Protein AF-A0A1C3WMS7-F1 (afdb_monomer_lite)

Sequence (139 aa):
AAEISSISKSHIGRMNNATDPEMMPLHAVYALESECGVQVVTSAMAELHGKRLVEPESERGADHCLIAAYSDMVRKAGDLISGGAVAIADLMVTPAEATKMDRDAAELEIGIAALRKALANVKARGGQRVGLHAVGGGR

pLDDT: mean 84.44, std 15.21, range [35.66, 97.81]

Foldseek 3Di:
DCVQQVHDPVLVVLCPDPVHPDHDDPSSLVSVCVVVVHNPVVQVVCVVVVHHDDDPVVVVVLLVQQVVLVVQLVVLVVVLVVLVCVCCVVPDRDPVSVVVSVVSVVSSVVSVVSNVVSVVVQVVVVHDDRDDDPPPDDD

Structure (mmCIF, N/CA/C/O backbone):
data_AF-A0A1C3WMS7-F1
#
_entry.id   AF-A0A1C3WMS7-F1
#
loop_
_atom_site.group_PDB
_atom_site.id
_atom_site.type_symbol
_atom_site.label_atom_id
_atom_site.label_alt_id
_atom_site.label_comp_id
_atom_site.label_asym_id
_atom_site.label_entity_id
_atom_site.label_seq_id
_atom_site.pdbx_PDB_ins_code
_atom_site.Cartn_x
_atom_site.Cartn_y
_atom_site.Cartn_z
_atom_site.occupancy
_atom_site.B_iso_or_equiv
_atom_site.auth_seq_id
_atom_site.auth_comp_id
_atom_site.auth_asym_id
_atom_site.auth_atom_id
_atom_site.pdbx_PDB_model_num
ATOM 1 N N . ALA A 1 1 ? -13.676 18.066 32.167 1.00 74.75 1 ALA A N 1
ATOM 2 C CA . ALA A 1 1 ? -14.032 16.729 32.690 1.00 74.75 1 ALA A CA 1
ATOM 3 C C . ALA A 1 1 ? -15.394 16.735 33.381 1.00 74.75 1 ALA A C 1
ATOM 5 O O . ALA A 1 1 ? -16.329 16.229 32.790 1.00 74.75 1 ALA A O 1
ATOM 6 N N . ALA A 1 2 ? -15.535 17.369 34.552 1.00 83.25 2 ALA A N 1
ATOM 7 C CA . ALA A 1 2 ? -16.796 17.423 35.309 1.00 83.25 2 ALA A CA 1
ATOM 8 C C . ALA A 1 2 ? -18.013 17.939 34.510 1.00 83.25 2 ALA A C 1
ATOM 10 O O . ALA A 1 2 ? -19.076 17.332 34.538 1.00 83.25 2 ALA A O 1
ATOM 11 N N . GLU A 1 3 ? -17.843 19.036 33.767 1.00 84.56 3 GLU A N 1
ATOM 12 C CA . GLU A 1 3 ? -18.912 19.629 32.945 1.00 84.56 3 GLU A CA 1
ATOM 13 C C . GLU A 1 3 ? -19.295 18.741 31.751 1.00 84.56 3 GLU A C 1
ATOM 15 O O . GLU A 1 3 ? -20.474 18.591 31.458 1.00 84.56 3 GLU A O 1
ATOM 20 N N . ILE A 1 4 ? -18.314 18.087 31.121 1.00 88.81 4 ILE A N 1
ATOM 21 C CA . ILE A 1 4 ? -18.513 17.207 29.956 1.00 88.81 4 ILE A CA 1
ATOM 22 C C . ILE A 1 4 ? -19.237 15.916 30.360 1.00 88.81 4 ILE A C 1
ATOM 24 O O . ILE A 1 4 ? -20.138 15.457 29.668 1.00 88.81 4 ILE A O 1
ATOM 28 N N . SER A 1 5 ? -18.861 15.326 31.497 1.00 86.62 5 SER A N 1
ATOM 29 C CA . SER A 1 5 ? -19.432 14.060 31.965 1.00 86.62 5 SER A CA 1
ATOM 30 C C . SER A 1 5 ? -20.661 14.222 32.859 1.00 86.62 5 SER A C 1
ATOM 32 O O . SER A 1 5 ? -21.232 13.217 33.272 1.00 86.62 5 SER A O 1
ATOM 34 N N . SER A 1 6 ? -21.073 15.456 33.177 1.00 87.19 6 SER A N 1
ATOM 35 C CA . SER A 1 6 ? -22.139 15.749 34.151 1.00 87.19 6 SER A CA 1
ATOM 36 C C . SER A 1 6 ? -21.891 15.150 35.550 1.00 87.19 6 SER A C 1
ATOM 38 O O . SER A 1 6 ? -22.831 14.850 36.285 1.00 87.19 6 SER A O 1
ATOM 40 N N . ILE A 1 7 ? -20.621 14.990 35.944 1.00 90.25 7 ILE A N 1
ATOM 41 C CA . ILE A 1 7 ? -20.199 14.453 37.250 1.00 90.25 7 ILE A CA 1
ATOM 42 C C . ILE A 1 7 ? -19.512 15.557 38.062 1.00 90.25 7 ILE A C 1
ATOM 44 O O . ILE A 1 7 ? -18.746 16.356 37.530 1.00 90.25 7 ILE A O 1
ATOM 48 N N . SER A 1 8 ? -19.744 15.601 39.378 1.00 91.94 8 SER A N 1
ATOM 49 C CA . SER A 1 8 ? -19.137 16.621 40.247 1.00 91.94 8 SER A CA 1
ATOM 50 C C . SER A 1 8 ? -17.597 16.589 40.232 1.00 91.94 8 SER A C 1
ATOM 52 O O . SER A 1 8 ? -16.974 15.533 40.112 1.00 91.94 8 SER A O 1
ATOM 54 N N . LYS A 1 9 ? -16.958 17.753 40.425 1.00 90.62 9 LYS A N 1
ATOM 55 C CA . LYS A 1 9 ? -15.485 17.879 40.446 1.00 90.62 9 LYS A CA 1
ATOM 56 C C . LYS A 1 9 ? -14.828 16.980 41.500 1.00 90.62 9 LYS A C 1
ATOM 58 O O . LYS A 1 9 ? -13.807 16.365 41.213 1.00 90.62 9 LYS A O 1
ATOM 63 N N . SER A 1 10 ? -15.427 16.866 42.686 1.00 90.62 10 SER A N 1
ATOM 64 C CA . SER A 1 10 ? -14.926 15.998 43.761 1.00 90.62 10 SER A CA 1
ATOM 65 C C . SER A 1 10 ? -14.961 14.521 43.376 1.00 90.62 10 SER A C 1
ATOM 67 O O . SER A 1 10 ? -14.038 13.780 43.691 1.00 90.62 10 SER A O 1
ATOM 69 N N . HIS A 1 11 ? -16.006 14.099 42.667 1.00 90.06 11 HIS A N 1
ATOM 70 C CA . HIS A 1 11 ? -16.168 12.719 42.220 1.00 90.06 11 HIS A CA 1
ATOM 71 C C . HIS A 1 11 ? -15.209 12.384 41.071 1.00 90.06 11 HIS A C 1
ATOM 73 O O . HIS A 1 11 ? -14.569 11.340 41.101 1.00 90.06 11 HIS A O 1
ATOM 79 N N . ILE A 1 12 ? -14.991 13.314 40.133 1.00 90.69 12 ILE A N 1
ATOM 80 C CA . ILE A 1 12 ? -13.917 13.203 39.128 1.00 90.69 12 ILE A CA 1
ATOM 81 C C . ILE A 1 12 ? -12.538 13.094 39.790 1.00 90.69 12 ILE A C 1
ATOM 83 O O . ILE A 1 12 ? -11.713 12.297 39.354 1.00 90.69 12 ILE A O 1
ATOM 87 N N . GLY A 1 13 ? -12.299 13.865 40.854 1.00 89.62 13 GLY A N 1
ATOM 88 C CA . GLY A 1 13 ? -11.055 13.805 41.619 1.00 89.62 13 GLY A CA 1
ATOM 89 C C . GLY A 1 13 ? -10.793 12.432 42.240 1.00 89.62 13 GLY A C 1
ATOM 90 O O . GLY A 1 13 ? -9.661 11.963 42.178 1.00 89.62 13 GLY A O 1
ATOM 91 N N . ARG A 1 14 ? -11.828 11.769 42.775 1.00 88.56 14 ARG A N 1
ATOM 92 C CA . ARG A 1 14 ? -11.710 10.398 43.304 1.00 88.56 14 ARG A CA 1
ATOM 93 C C . ARG A 1 14 ? -11.370 9.390 42.213 1.00 88.56 14 ARG A C 1
ATOM 95 O O . ARG A 1 14 ? -10.405 8.660 42.360 1.00 88.56 14 ARG A O 1
ATOM 102 N N . MET A 1 15 ? -12.061 9.444 41.076 1.00 91.50 15 MET A N 1
ATOM 103 C CA . MET A 1 15 ? -11.805 8.535 39.946 1.00 91.50 15 MET A CA 1
ATOM 104 C C . MET A 1 15 ? -10.429 8.735 39.284 1.00 91.50 15 MET A C 1
ATOM 106 O O . MET A 1 15 ? -9.956 7.863 38.564 1.00 91.50 15 MET A O 1
ATOM 110 N N . ASN A 1 16 ? -9.785 9.887 39.493 1.00 88.12 16 ASN A N 1
ATOM 111 C CA . ASN A 1 16 ? -8.419 10.151 39.030 1.00 88.12 16 ASN A CA 1
ATOM 112 C C . ASN A 1 16 ? -7.346 9.736 40.055 1.00 88.12 16 ASN A C 1
ATOM 114 O O . ASN A 1 16 ? -6.149 9.851 39.790 1.00 88.12 16 ASN A O 1
ATOM 118 N N . ASN A 1 17 ? -7.745 9.304 41.251 1.00 88.94 17 ASN A N 1
ATOM 119 C CA . ASN A 1 17 ? -6.814 8.879 42.279 1.00 88.94 17 ASN A CA 1
ATOM 120 C C . ASN A 1 17 ? -6.478 7.392 42.107 1.00 88.94 17 ASN A C 1
ATOM 122 O O . ASN A 1 17 ? -7.329 6.535 42.296 1.00 88.94 17 ASN A O 1
ATOM 126 N N . ALA A 1 18 ? -5.209 7.082 41.837 1.00 82.44 18 ALA A N 1
ATOM 127 C CA . ALA A 1 18 ? -4.740 5.708 41.649 1.00 82.44 18 ALA A CA 1
ATOM 128 C C . ALA A 1 18 ? -4.888 4.806 42.893 1.00 82.44 18 ALA A C 1
ATOM 130 O O . ALA A 1 18 ? -4.756 3.589 42.777 1.00 82.44 18 ALA A O 1
ATOM 131 N N . THR A 1 19 ? -5.120 5.378 44.081 1.00 89.06 19 THR A N 1
ATOM 132 C CA . THR A 1 19 ? -5.362 4.613 45.316 1.00 89.06 19 THR A CA 1
ATOM 133 C C . THR A 1 19 ? -6.843 4.403 45.629 1.00 89.06 19 THR A C 1
ATOM 135 O O . THR A 1 19 ? -7.158 3.643 46.545 1.00 89.06 19 THR A O 1
ATOM 138 N N . ASP A 1 20 ? -7.746 5.055 44.893 1.00 87.25 20 ASP A N 1
ATOM 139 C CA . ASP A 1 20 ? -9.192 4.916 45.054 1.00 87.25 20 ASP A CA 1
ATOM 140 C C . ASP A 1 20 ? -9.721 3.881 44.039 1.00 87.25 20 ASP A C 1
ATOM 142 O O . ASP A 1 20 ? -9.407 3.981 42.852 1.00 87.25 20 ASP A O 1
ATOM 146 N N . PRO A 1 21 ? -10.488 2.856 44.461 1.00 87.12 21 PRO A N 1
ATOM 147 C CA . PRO A 1 21 ? -11.015 1.839 43.549 1.00 87.12 21 PRO A CA 1
ATOM 148 C C . PRO A 1 21 ? -12.194 2.330 42.693 1.00 87.12 21 PRO A C 1
ATOM 150 O O . PRO A 1 21 ? -12.721 1.563 41.884 1.00 87.12 21 PRO A O 1
ATOM 153 N N . GLU A 1 22 ? -12.668 3.562 42.893 1.00 90.69 22 GLU A N 1
ATOM 154 C CA . GLU A 1 22 ? -13.796 4.109 42.149 1.00 90.69 22 GLU A CA 1
ATOM 155 C C . GLU A 1 22 ? -13.458 4.312 40.660 1.00 90.69 22 GLU A C 1
ATOM 157 O O . GLU A 1 22 ? -12.712 5.210 40.276 1.00 90.69 22 GLU A O 1
ATOM 162 N N . MET A 1 23 ? -14.053 3.482 39.800 1.00 89.25 23 MET A N 1
ATOM 163 C CA . MET A 1 23 ? -13.854 3.540 38.350 1.00 89.25 23 MET A CA 1
ATOM 164 C C . MET A 1 23 ? -14.822 4.510 37.672 1.00 89.25 23 MET A C 1
ATOM 166 O O . MET A 1 23 ? -15.985 4.643 38.060 1.00 89.25 23 MET A O 1
ATOM 170 N N . MET A 1 24 ? -14.360 5.130 36.585 1.00 91.94 24 MET A N 1
ATOM 171 C CA . MET A 1 24 ? -15.200 6.006 35.776 1.00 91.94 24 MET A CA 1
ATOM 172 C C . MET A 1 24 ? -16.296 5.219 35.038 1.00 91.94 24 MET A C 1
ATOM 174 O O . MET A 1 24 ? -15.990 4.226 34.372 1.00 91.94 24 MET A O 1
ATOM 178 N N . PRO A 1 25 ? -17.572 5.647 35.103 1.00 91.88 25 PRO A N 1
ATOM 179 C CA . PRO A 1 25 ? -18.647 4.971 34.391 1.00 91.88 25 PRO A CA 1
ATOM 180 C C . PRO A 1 25 ? -18.528 5.180 32.876 1.00 91.88 25 PRO A C 1
ATOM 182 O O . PRO A 1 25 ? -18.089 6.230 32.405 1.00 91.88 25 PRO A O 1
ATOM 185 N N . LEU A 1 26 ? -18.997 4.200 32.099 1.00 90.88 26 LEU A N 1
ATOM 186 C CA . LEU A 1 26 ? -18.806 4.169 30.644 1.00 90.88 26 LEU A CA 1
ATOM 187 C C . LEU A 1 26 ? -19.371 5.403 29.915 1.00 90.88 26 LEU A C 1
ATOM 189 O O . LEU A 1 26 ? -18.767 5.872 28.956 1.00 90.88 26 LEU A O 1
ATOM 193 N N . HIS A 1 27 ? -20.489 5.968 30.381 1.00 92.00 27 HIS A N 1
ATOM 194 C CA . HIS A 1 27 ? -21.066 7.179 29.781 1.00 92.00 27 HIS A CA 1
ATOM 195 C C . HIS A 1 27 ? -20.139 8.400 29.911 1.00 92.00 27 HIS A C 1
ATOM 197 O O . HIS A 1 27 ? -20.063 9.216 28.997 1.00 92.00 27 HIS A O 1
ATOM 203 N N . ALA A 1 28 ? -19.417 8.514 31.030 1.00 93.25 28 ALA A N 1
ATOM 204 C CA . ALA A 1 28 ? -18.477 9.601 31.266 1.00 93.25 28 ALA A CA 1
ATOM 205 C C . ALA A 1 28 ? -17.218 9.425 30.416 1.00 93.25 28 ALA A C 1
ATOM 207 O O . ALA A 1 28 ? -16.749 10.391 29.824 1.00 93.25 28 ALA A O 1
ATOM 208 N N . VAL A 1 29 ? -16.726 8.188 30.300 1.00 93.00 29 VAL A N 1
ATOM 209 C CA . VAL A 1 29 ? -15.634 7.840 29.383 1.00 93.00 29 VAL A CA 1
ATOM 210 C C . VAL A 1 29 ? -16.007 8.218 27.950 1.00 93.00 29 VAL A C 1
ATOM 212 O O . VAL A 1 29 ? -15.275 8.972 27.320 1.00 93.00 29 VAL A O 1
ATOM 215 N N . TYR A 1 30 ? -17.176 7.787 27.471 1.00 92.06 30 TYR A N 1
ATOM 216 C CA . TYR A 1 30 ? -17.654 8.097 26.123 1.00 92.06 30 TYR A CA 1
ATOM 217 C C . TYR A 1 30 ? -17.731 9.608 25.856 1.00 92.06 30 TYR A C 1
ATOM 219 O O . TYR A 1 30 ? -17.233 10.080 24.837 1.00 92.06 30 TYR A O 1
ATOM 227 N N . ALA A 1 31 ? -18.308 10.379 26.784 1.00 91.56 31 ALA A N 1
ATOM 228 C CA . ALA A 1 31 ? -18.408 11.831 26.644 1.00 91.56 31 ALA A CA 1
ATOM 229 C C . ALA A 1 31 ? -17.025 12.503 26.556 1.00 91.56 31 ALA A C 1
ATOM 231 O O . ALA A 1 31 ? -16.819 13.392 25.734 1.00 91.56 31 ALA A O 1
ATOM 232 N N . LEU A 1 32 ? -16.061 12.057 27.367 1.00 91.81 32 LEU A N 1
ATOM 233 C CA . LEU A 1 32 ? -14.702 12.601 27.360 1.00 91.81 32 LEU A CA 1
ATOM 234 C C . LEU A 1 32 ? -13.917 12.203 26.107 1.00 91.81 32 LEU A C 1
ATOM 236 O O . LEU A 1 32 ? -13.233 13.046 25.537 1.00 91.81 32 LEU A O 1
ATOM 240 N N . GLU A 1 33 ? -14.014 10.951 25.662 1.00 92.88 33 GLU A N 1
ATOM 241 C CA . GLU A 1 33 ? -13.361 10.499 24.428 1.00 92.88 33 GLU A CA 1
ATOM 242 C C . GLU A 1 33 ? -13.913 11.226 23.199 1.00 92.88 33 GLU A C 1
ATOM 244 O O . GLU A 1 33 ? -13.142 11.599 22.315 1.00 92.88 33 GLU A O 1
ATOM 249 N N . SER A 1 34 ? -15.230 11.465 23.163 1.00 88.56 34 SER A N 1
ATOM 250 C CA . SER A 1 34 ? -15.887 12.222 22.094 1.00 88.56 34 SER A CA 1
ATOM 251 C C . SER A 1 34 ? -15.436 13.680 22.059 1.00 88.56 34 SER A C 1
ATOM 253 O O . SER A 1 34 ? -15.209 14.210 20.977 1.00 88.56 34 SER A O 1
ATOM 255 N N . GLU A 1 35 ? -15.307 14.328 23.218 1.00 90.19 35 GLU A N 1
ATOM 256 C CA . GLU A 1 35 ? -14.876 15.728 23.299 1.00 90.19 35 GLU A CA 1
ATOM 257 C C . GLU A 1 35 ? -13.385 15.885 22.964 1.00 90.19 35 GLU A C 1
ATOM 259 O O . GLU A 1 35 ? -12.989 16.799 22.246 1.00 90.19 35 GLU A O 1
ATOM 264 N N . CYS A 1 36 ? -12.540 14.979 23.463 1.00 89.19 36 CYS A N 1
ATOM 265 C CA . CYS A 1 36 ? -11.094 15.034 23.243 1.00 89.19 36 CYS A CA 1
ATOM 266 C C . CYS A 1 36 ? -10.669 14.497 21.867 1.00 89.19 36 CYS A C 1
ATOM 268 O O . CYS A 1 36 ? -9.533 14.727 21.456 1.00 89.1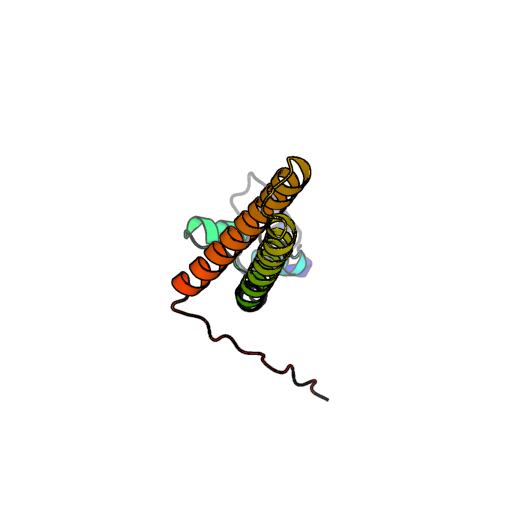9 36 CYS A O 1
ATOM 270 N N . GLY A 1 37 ? -11.526 13.732 21.185 1.00 83.69 37 GLY A N 1
ATOM 271 C CA . GLY A 1 37 ? -11.199 13.062 19.924 1.00 83.69 37 GLY A CA 1
ATOM 272 C C . GLY A 1 37 ? -10.198 11.907 20.059 1.00 83.69 37 GLY A C 1
ATOM 273 O O . GLY A 1 37 ? -9.642 11.464 19.058 1.00 83.69 37 GLY A O 1
ATOM 274 N N . VAL A 1 38 ? -9.953 11.404 21.275 1.00 85.94 38 VAL A N 1
ATOM 275 C CA . VAL A 1 38 ? -8.975 10.336 21.549 1.00 85.94 38 VAL A CA 1
ATOM 276 C C . VAL A 1 38 ? -9.669 9.161 22.237 1.00 85.94 38 VAL A C 1
ATOM 278 O O . VAL A 1 38 ? -10.123 9.281 23.370 1.00 85.94 38 VAL A O 1
ATOM 281 N N . GLN A 1 39 ? -9.724 8.009 21.562 1.00 88.50 39 GLN A N 1
ATOM 282 C CA . GLN A 1 39 ? -10.443 6.806 22.008 1.00 88.50 39 GLN A CA 1
ATOM 283 C C . GLN A 1 39 ? -9.553 5.828 22.800 1.00 88.50 39 GLN A C 1
ATOM 285 O O . GLN A 1 39 ? -9.246 4.730 22.331 1.00 88.50 39 GLN A O 1
ATOM 290 N N . VAL A 1 40 ? -9.097 6.213 23.992 1.00 89.31 40 VAL A N 1
ATOM 291 C CA . VAL A 1 40 ? -8.171 5.405 24.816 1.00 89.31 40 VAL A CA 1
ATOM 292 C C . VAL A 1 40 ? -8.812 4.113 25.343 1.00 89.31 40 VAL A C 1
ATOM 294 O O . VAL A 1 40 ? -8.292 3.021 25.132 1.00 89.31 40 VAL A O 1
ATOM 297 N N . VAL A 1 41 ? -9.949 4.211 26.025 1.00 91.31 41 VAL A N 1
ATOM 298 C CA . VAL A 1 41 ? -10.675 3.065 26.588 1.00 91.31 41 VAL A CA 1
ATOM 299 C C . VAL A 1 41 ? -11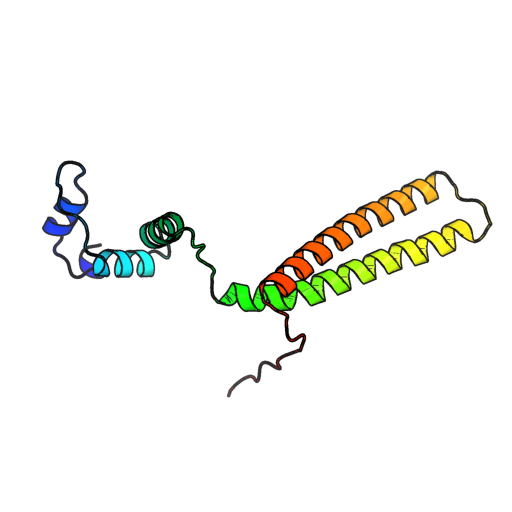.354 2.276 25.478 1.00 91.31 41 VAL A C 1
ATOM 301 O O . VAL A 1 41 ? -11.296 1.048 25.479 1.00 91.31 41 VAL A O 1
ATOM 304 N N . THR A 1 42 ? -11.957 2.955 24.502 1.00 91.06 42 THR A N 1
ATOM 305 C CA . THR A 1 42 ? -12.626 2.274 23.385 1.00 91.06 42 THR A CA 1
ATOM 306 C C . THR A 1 42 ? -11.638 1.439 22.552 1.00 91.06 42 THR A C 1
ATOM 308 O O . THR A 1 42 ? -11.969 0.316 22.163 1.00 91.06 42 THR A O 1
ATOM 311 N N . SER A 1 43 ? -10.401 1.912 22.335 1.00 88.19 43 SER A N 1
ATOM 312 C CA . SER A 1 43 ? -9.354 1.113 21.672 1.00 88.19 43 SER A CA 1
ATOM 313 C C . SER A 1 43 ? -8.877 -0.064 22.521 1.00 88.19 43 SER A C 1
ATOM 315 O O . SER A 1 43 ? -8.794 -1.176 21.999 1.00 88.19 43 SER A O 1
ATOM 317 N N . ALA A 1 44 ? -8.666 0.134 23.825 1.00 89.00 44 ALA A N 1
ATOM 318 C CA . ALA A 1 44 ? -8.303 -0.946 24.742 1.00 89.00 44 ALA A CA 1
ATOM 319 C C . ALA A 1 44 ? -9.379 -2.049 24.803 1.00 89.00 44 ALA A C 1
ATOM 321 O O . ALA A 1 44 ? -9.063 -3.237 24.773 1.00 89.00 44 ALA A O 1
ATOM 322 N N . MET A 1 45 ? -10.663 -1.676 24.829 1.00 92.00 45 MET A N 1
ATOM 323 C CA . MET A 1 45 ? -11.772 -2.637 24.780 1.00 92.00 45 MET A CA 1
ATOM 324 C C . MET A 1 45 ? -11.791 -3.413 23.459 1.00 92.00 45 MET A C 1
ATOM 326 O O . MET A 1 45 ? -11.972 -4.631 23.461 1.00 92.00 45 MET A O 1
ATOM 330 N N . ALA A 1 46 ? -11.578 -2.739 22.326 1.00 88.81 46 ALA A N 1
ATOM 331 C CA . ALA A 1 46 ? -11.502 -3.411 21.032 1.00 88.81 46 ALA A CA 1
ATOM 332 C C . ALA A 1 46 ? -10.355 -4.437 20.998 1.00 88.81 46 ALA A C 1
ATOM 334 O O . ALA A 1 46 ? -10.580 -5.583 20.602 1.00 88.81 46 ALA A O 1
ATOM 335 N N . GLU A 1 47 ? -9.169 -4.059 21.480 1.00 84.88 47 GLU A N 1
ATOM 336 C CA . GLU A 1 47 ? -7.993 -4.928 21.547 1.00 84.88 47 GLU A CA 1
ATOM 337 C C . GLU A 1 47 ? -8.233 -6.169 22.417 1.00 84.88 47 GLU A C 1
ATOM 339 O O . GLU A 1 47 ? -7.973 -7.287 21.968 1.00 84.88 47 GLU A O 1
ATOM 344 N N . LEU A 1 48 ? -8.826 -6.004 23.607 1.00 89.56 48 LEU A N 1
ATOM 345 C CA . LEU A 1 48 ? -9.189 -7.120 24.493 1.00 89.56 48 LEU A CA 1
ATOM 346 C C . LEU A 1 48 ? -10.131 -8.129 23.824 1.00 89.56 48 LEU A C 1
ATOM 348 O O . LEU A 1 48 ? -10.060 -9.328 24.092 1.00 89.56 48 LEU A O 1
ATOM 352 N N . HIS A 1 49 ? -10.999 -7.660 22.928 1.00 87.88 49 HIS A N 1
ATOM 353 C CA . HIS A 1 49 ? -11.916 -8.505 22.166 1.00 87.88 49 HIS A CA 1
ATOM 354 C C . HIS A 1 49 ? -11.334 -9.018 20.838 1.00 87.88 49 HIS A C 1
ATOM 356 O O . HIS A 1 49 ? -12.058 -9.631 20.044 1.00 87.88 49 HIS A O 1
ATOM 362 N N . GLY A 1 50 ? -10.048 -8.770 20.561 1.00 80.12 50 GLY A N 1
ATOM 363 C CA . GLY A 1 50 ? -9.407 -9.121 19.292 1.00 80.12 50 GLY A CA 1
ATOM 364 C C . GLY A 1 50 ? -10.037 -8.405 18.092 1.00 80.12 50 GLY A C 1
ATOM 365 O O . GLY A 1 50 ? -10.041 -8.927 16.974 1.00 80.12 50 GLY A O 1
ATOM 366 N N . LYS A 1 51 ? -10.641 -7.237 18.320 1.00 82.50 51 LYS A N 1
ATOM 367 C CA 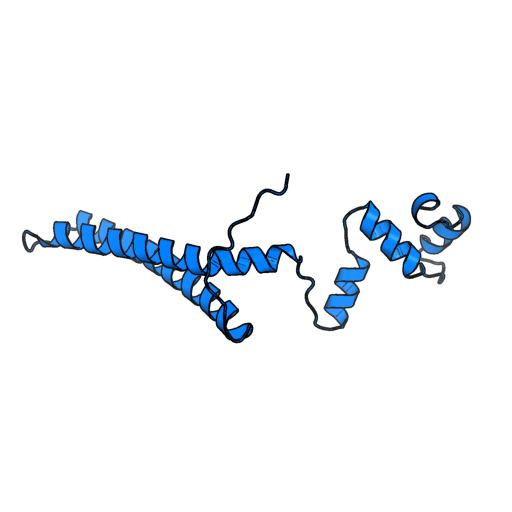. LYS A 1 51 ? -11.250 -6.385 17.299 1.00 82.50 51 LYS A CA 1
ATOM 368 C C . LYS A 1 51 ? -10.341 -5.192 17.029 1.00 82.50 51 LYS A C 1
ATOM 370 O O . LYS A 1 51 ? -9.626 -4.714 17.900 1.00 82.50 51 LYS A O 1
ATOM 375 N N . ARG A 1 52 ? -10.387 -4.688 15.799 1.00 79.31 52 ARG A N 1
ATOM 376 C CA . ARG A 1 52 ? -9.695 -3.459 15.401 1.00 79.31 52 ARG A CA 1
ATOM 377 C C . ARG A 1 52 ? -10.735 -2.388 15.116 1.00 79.31 52 ARG A C 1
ATOM 379 O O . ARG A 1 52 ? -11.659 -2.649 14.348 1.00 79.31 52 ARG A O 1
ATOM 386 N N . LEU A 1 53 ? -10.566 -1.209 15.707 1.00 78.56 53 LEU A N 1
ATOM 387 C CA . LEU A 1 53 ? -11.359 -0.036 15.350 1.00 78.56 53 LEU A CA 1
ATOM 388 C C . LEU A 1 53 ? -10.958 0.432 13.953 1.00 78.56 53 LEU A C 1
ATOM 390 O O . LEU A 1 53 ? -9.775 0.482 13.613 1.00 78.56 53 LEU A O 1
ATOM 394 N N . VAL A 1 54 ? -11.955 0.729 13.133 1.00 77.06 54 VAL A N 1
ATOM 395 C CA . VAL A 1 54 ? -11.773 1.234 11.776 1.00 77.06 54 VAL A CA 1
ATOM 396 C C . VAL A 1 54 ? -12.671 2.450 11.649 1.00 77.06 54 VAL A C 1
ATOM 398 O O . VAL A 1 54 ? -13.858 2.369 11.964 1.00 77.06 54 VAL A O 1
ATOM 401 N N . GLU A 1 55 ? -12.111 3.574 11.213 1.00 67.12 55 GLU A N 1
ATOM 402 C CA . GLU A 1 55 ? -12.922 4.746 10.900 1.00 67.12 55 GLU A CA 1
ATOM 403 C C . GLU A 1 55 ? -13.855 4.433 9.721 1.00 67.12 55 GLU A C 1
ATOM 405 O O . GLU A 1 55 ? -13.412 3.833 8.737 1.00 67.12 55 GLU A O 1
ATOM 410 N N . PRO A 1 56 ? -15.128 4.854 9.763 1.00 57.31 56 PRO A N 1
ATOM 411 C CA . PRO A 1 56 ? -16.086 4.571 8.695 1.00 57.31 56 PRO A CA 1
ATOM 412 C C . PRO A 1 56 ? -15.671 5.168 7.336 1.00 57.31 56 PRO A C 1
ATOM 414 O O . PRO A 1 56 ? -15.988 4.602 6.291 1.00 57.31 56 PRO A O 1
ATOM 417 N N . GLU A 1 57 ? -14.879 6.247 7.302 1.00 53.59 57 GLU A N 1
ATOM 418 C CA . GLU A 1 57 ? -14.310 6.770 6.046 1.00 53.59 57 GLU A CA 1
ATOM 419 C C . GLU A 1 57 ? -13.242 5.852 5.422 1.00 53.59 57 GLU A C 1
ATOM 421 O O . GLU A 1 57 ? -13.002 5.897 4.211 1.00 53.59 57 GLU A O 1
ATOM 426 N N . SER A 1 58 ? -12.664 4.931 6.199 1.00 50.66 58 SER A N 1
ATOM 427 C CA . SER A 1 58 ? -11.728 3.914 5.707 1.00 50.66 58 SER A CA 1
ATOM 428 C C . SER A 1 58 ? -12.393 2.917 4.744 1.00 50.66 58 SER A C 1
ATOM 430 O O . SER A 1 58 ? -11.722 2.324 3.892 1.00 50.66 58 SER A O 1
ATOM 432 N N . GLU A 1 59 ? -13.722 2.756 4.798 1.00 47.94 59 GLU A N 1
ATOM 433 C CA . GLU A 1 59 ? -14.448 1.933 3.824 1.00 47.94 59 GLU A CA 1
ATOM 434 C C . GLU A 1 59 ? -14.417 2.548 2.417 1.00 47.94 59 GLU A C 1
ATOM 436 O O . GLU A 1 59 ? -14.173 1.818 1.453 1.00 47.94 59 GLU A O 1
ATOM 441 N N . ARG A 1 60 ? -14.521 3.882 2.300 1.00 49.12 60 ARG A N 1
ATOM 442 C CA . ARG A 1 60 ? -14.361 4.618 1.028 1.00 49.12 60 ARG A CA 1
ATOM 443 C C . ARG A 1 60 ? -12.911 4.622 0.538 1.00 49.12 60 ARG A C 1
ATOM 445 O O . ARG A 1 60 ? -12.665 4.517 -0.663 1.00 49.12 60 ARG A O 1
ATOM 452 N N . GLY A 1 61 ? -11.946 4.682 1.458 1.00 47.69 61 GLY A N 1
ATOM 453 C CA . GLY A 1 61 ? -10.519 4.595 1.130 1.00 47.69 61 GLY A CA 1
ATOM 454 C C . GLY A 1 61 ? -10.128 3.259 0.489 1.00 47.69 61 GLY A C 1
ATOM 455 O O . GLY A 1 61 ? -9.290 3.219 -0.410 1.00 47.69 61 GLY A O 1
ATOM 456 N N . ALA A 1 62 ? -10.771 2.162 0.891 1.00 50.94 62 ALA A N 1
ATOM 457 C CA . ALA A 1 62 ? -10.529 0.846 0.308 1.00 50.94 62 ALA A CA 1
ATOM 458 C C . ALA A 1 62 ? -11.103 0.690 -1.112 1.00 50.94 62 ALA A C 1
ATOM 460 O O . ALA A 1 62 ? -10.475 0.026 -1.940 1.00 50.94 62 ALA A O 1
ATOM 461 N N . ASP A 1 63 ? -12.234 1.341 -1.419 1.00 51.53 63 ASP A N 1
ATOM 462 C CA . ASP A 1 63 ? -12.775 1.370 -2.784 1.00 51.53 63 ASP A CA 1
ATOM 463 C C . ASP A 1 63 ? -11.845 2.113 -3.749 1.00 51.53 63 ASP A C 1
ATOM 465 O O . ASP A 1 63 ? -11.504 1.613 -4.826 1.00 51.53 63 ASP A O 1
ATOM 469 N N . HIS A 1 64 ? -11.332 3.264 -3.309 1.00 56.00 64 HIS A N 1
ATOM 470 C CA . HIS A 1 64 ? -10.339 4.028 -4.056 1.00 56.00 64 HIS A CA 1
ATOM 471 C C . HIS A 1 64 ? -8.996 3.277 -4.178 1.00 56.00 64 HIS A C 1
ATOM 473 O O . HIS A 1 64 ? -8.306 3.405 -5.193 1.00 56.00 64 HIS A O 1
ATOM 479 N N . CYS A 1 65 ? -8.644 2.456 -3.182 1.00 70.69 65 CYS A N 1
ATOM 480 C CA . CYS A 1 65 ? -7.371 1.739 -3.112 1.00 70.69 65 CYS A CA 1
ATOM 481 C C . CYS A 1 65 ? -7.173 0.750 -4.270 1.00 70.69 65 CYS A C 1
ATOM 483 O O . CYS A 1 65 ? -6.070 0.681 -4.808 1.00 70.69 65 CYS A O 1
ATOM 485 N N . LEU A 1 66 ? -8.213 0.021 -4.696 1.00 85.50 66 LEU A N 1
ATOM 486 C CA . LEU A 1 66 ? -8.065 -0.972 -5.768 1.00 85.50 66 LEU A CA 1
ATOM 487 C C . LEU A 1 66 ? -7.848 -0.326 -7.139 1.00 85.50 66 LEU A C 1
ATOM 489 O O . LEU A 1 66 ? -6.889 -0.677 -7.823 1.00 85.50 66 LEU A O 1
ATOM 493 N N . ILE A 1 67 ? -8.719 0.609 -7.539 1.00 86.75 67 ILE A N 1
ATOM 494 C CA . ILE A 1 67 ? -8.612 1.277 -8.847 1.00 86.75 67 ILE A CA 1
ATOM 495 C C . ILE A 1 67 ? -7.304 2.064 -8.920 1.00 86.75 67 ILE A C 1
ATOM 497 O O . ILE A 1 67 ? -6.600 1.978 -9.920 1.00 86.75 67 ILE A O 1
ATOM 501 N N . ALA A 1 68 ? -6.946 2.791 -7.857 1.00 87.38 68 ALA A N 1
ATOM 502 C CA . ALA A 1 68 ? -5.698 3.544 -7.824 1.00 87.38 68 ALA A CA 1
ATOM 503 C C . ALA A 1 68 ? -4.473 2.624 -7.928 1.00 87.38 68 ALA A C 1
ATOM 505 O O . ALA A 1 68 ? -3.592 2.885 -8.744 1.00 87.38 68 ALA A O 1
ATOM 506 N N . ALA A 1 69 ? -4.433 1.526 -7.161 1.00 90.44 69 ALA A N 1
ATOM 507 C CA . ALA A 1 69 ? -3.324 0.575 -7.218 1.00 90.44 69 ALA A CA 1
ATOM 508 C C . ALA A 1 69 ? -3.220 -0.120 -8.585 1.00 90.44 69 ALA A C 1
ATOM 510 O O . ALA A 1 69 ? -2.116 -0.321 -9.086 1.00 90.44 69 ALA A O 1
ATOM 511 N N . TYR A 1 70 ? -4.353 -0.463 -9.206 1.00 92.75 70 TYR A N 1
ATOM 512 C CA . TYR A 1 70 ? -4.375 -1.044 -10.547 1.00 92.75 70 TYR A CA 1
ATOM 513 C C . TYR A 1 70 ? -3.877 -0.051 -11.603 1.00 92.75 70 TYR A C 1
ATOM 515 O O . TYR A 1 70 ? -2.991 -0.389 -12.382 1.00 92.75 70 TYR A O 1
ATOM 523 N N . SER A 1 71 ? -4.391 1.181 -11.600 1.00 93.81 71 SER A N 1
ATOM 524 C CA . SER A 1 71 ? -3.989 2.222 -12.551 1.00 93.81 71 SER A CA 1
ATOM 525 C C . SER A 1 71 ? -2.513 2.598 -12.420 1.00 93.81 71 SER A C 1
ATOM 527 O O . SER A 1 71 ? -1.835 2.750 -13.433 1.00 93.81 71 SER A O 1
ATOM 529 N N . ASP A 1 72 ? -1.989 2.712 -11.195 1.00 93.94 72 ASP A N 1
ATOM 530 C CA . ASP A 1 72 ? -0.568 3.004 -10.978 1.00 93.94 72 ASP A CA 1
ATOM 531 C C . ASP A 1 72 ? 0.333 1.850 -11.444 1.00 93.94 72 ASP A C 1
ATOM 533 O O . ASP A 1 72 ? 1.342 2.088 -12.107 1.00 93.94 72 ASP A O 1
ATOM 537 N N . MET A 1 73 ? -0.060 0.599 -11.173 1.00 97.25 73 MET A N 1
ATOM 538 C CA . MET A 1 73 ? 0.641 -0.585 -11.682 1.00 97.25 73 MET A CA 1
ATOM 539 C C . MET A 1 73 ? 0.658 -0.609 -13.216 1.00 97.25 73 MET A C 1
ATOM 541 O O . MET A 1 73 ? 1.718 -0.802 -13.808 1.00 97.25 73 MET A O 1
ATOM 545 N N . VAL A 1 74 ? -0.485 -0.357 -13.864 1.00 97.25 74 VAL A N 1
ATOM 546 C CA . VAL A 1 74 ? -0.588 -0.335 -15.333 1.00 97.25 74 VAL A CA 1
ATOM 547 C C . VAL A 1 74 ? 0.271 0.774 -15.935 1.00 97.25 74 VAL A C 1
ATOM 549 O O . VAL A 1 74 ? 0.947 0.531 -16.931 1.00 97.25 74 VAL A O 1
ATOM 552 N N . ARG A 1 75 ? 0.292 1.967 -15.328 1.00 96.75 75 ARG A N 1
ATOM 553 C CA . ARG A 1 75 ? 1.158 3.073 -15.762 1.00 96.75 75 ARG A CA 1
ATOM 554 C C . ARG A 1 75 ? 2.630 2.655 -15.758 1.00 96.75 75 ARG A C 1
ATOM 556 O O . ARG A 1 75 ? 3.281 2.750 -16.790 1.00 96.75 75 ARG A O 1
ATOM 563 N N . LYS A 1 76 ? 3.113 2.112 -14.637 1.00 97.44 76 LYS A N 1
ATOM 564 C CA . LYS A 1 76 ? 4.504 1.649 -14.483 1.00 97.44 76 LYS A CA 1
ATOM 565 C C . LYS A 1 76 ? 4.858 0.521 -15.450 1.00 97.44 76 LYS A C 1
ATOM 567 O O . LYS A 1 76 ? 5.947 0.503 -16.013 1.00 97.44 76 LYS A O 1
ATOM 572 N N . ALA A 1 77 ? 3.926 -0.404 -15.684 1.00 97.81 77 ALA A N 1
ATOM 573 C CA . ALA A 1 77 ? 4.101 -1.445 -16.691 1.00 97.81 77 ALA A CA 1
ATOM 574 C C . ALA A 1 77 ? 4.238 -0.841 -18.097 1.00 97.81 77 ALA A C 1
ATOM 576 O O . ALA A 1 77 ? 5.095 -1.269 -18.865 1.00 97.81 77 ALA A O 1
ATOM 577 N N . GLY A 1 78 ? 3.432 0.175 -18.419 1.00 97.25 78 GLY A N 1
ATOM 578 C CA . GLY A 1 78 ? 3.534 0.928 -19.667 1.00 97.25 78 GLY A CA 1
ATOM 579 C C . GLY A 1 78 ? 4.891 1.611 -19.837 1.00 97.25 78 GLY A C 1
ATOM 580 O O . GLY A 1 78 ? 5.495 1.483 -20.901 1.00 97.25 78 GLY A O 1
ATOM 581 N N . ASP A 1 79 ? 5.392 2.264 -18.787 1.00 93.94 79 ASP A N 1
ATOM 582 C CA . ASP A 1 79 ? 6.698 2.930 -18.794 1.00 93.94 79 ASP A CA 1
ATOM 583 C C . ASP A 1 79 ? 7.835 1.928 -19.071 1.00 93.94 79 ASP A C 1
ATOM 585 O O . ASP A 1 79 ? 8.642 2.150 -19.978 1.00 93.94 79 ASP A O 1
ATOM 589 N N . LEU A 1 80 ? 7.840 0.777 -18.385 1.00 97.44 80 LEU A N 1
ATOM 590 C CA . LEU A 1 80 ? 8.820 -0.293 -18.605 1.00 97.44 80 LEU A CA 1
ATOM 591 C C . LEU A 1 80 ? 8.733 -0.883 -20.021 1.00 97.44 80 LEU A C 1
ATOM 593 O O . LEU A 1 80 ? 9.757 -1.057 -20.682 1.00 97.44 80 LEU A O 1
ATOM 597 N N . ILE A 1 81 ? 7.524 -1.192 -20.504 1.00 97.00 81 ILE A N 1
ATOM 598 C CA . ILE A 1 81 ? 7.314 -1.779 -21.837 1.00 97.00 81 ILE A CA 1
ATOM 599 C C . ILE A 1 81 ? 7.767 -0.802 -22.924 1.00 97.00 81 ILE A C 1
ATOM 601 O O . ILE A 1 81 ? 8.499 -1.187 -23.836 1.00 97.00 81 ILE A O 1
ATOM 605 N N . SER A 1 82 ? 7.359 0.464 -22.825 1.00 95.94 82 SER A N 1
ATOM 606 C CA . SER A 1 82 ? 7.723 1.490 -23.802 1.00 95.94 82 SER A CA 1
ATOM 607 C C . SER A 1 82 ? 9.222 1.784 -23.770 1.00 95.94 82 SER A C 1
ATOM 609 O O . SER A 1 82 ? 9.846 1.894 -24.824 1.00 95.94 82 SER A O 1
ATOM 611 N N . GLY A 1 83 ? 9.811 1.908 -22.577 1.00 93.12 83 GLY A N 1
ATOM 612 C CA . GLY A 1 83 ? 11.244 2.135 -22.409 1.00 93.12 83 GLY A CA 1
ATOM 613 C C . GLY A 1 83 ? 12.078 0.972 -22.941 1.00 93.12 83 GLY A C 1
ATOM 614 O O . GLY A 1 83 ? 13.035 1.196 -23.679 1.00 93.12 83 GLY A O 1
ATOM 615 N N . GLY A 1 84 ? 11.673 -0.262 -22.632 1.00 94.62 84 GLY A N 1
ATOM 616 C CA . GLY A 1 84 ? 12.322 -1.477 -23.118 1.00 94.62 84 GLY A CA 1
ATOM 617 C C . GLY A 1 84 ? 12.226 -1.642 -24.634 1.00 94.62 84 GLY A C 1
ATOM 618 O O . GLY A 1 84 ? 13.210 -2.005 -25.267 1.00 94.62 84 GLY A O 1
ATOM 619 N N . ALA A 1 85 ? 11.081 -1.315 -25.243 1.00 96.00 85 ALA A N 1
ATOM 620 C CA . ALA A 1 85 ? 10.925 -1.377 -26.697 1.00 96.00 85 ALA A CA 1
ATOM 621 C C . ALA A 1 85 ? 11.903 -0.444 -27.430 1.00 96.00 85 ALA A C 1
ATOM 623 O O . ALA A 1 85 ? 12.470 -0.835 -28.447 1.00 96.00 85 ALA A O 1
ATOM 624 N N . VAL A 1 86 ? 12.130 0.764 -26.901 1.00 95.31 86 VAL A N 1
ATOM 625 C CA . VAL A 1 86 ? 13.116 1.705 -27.454 1.00 95.31 86 VAL A CA 1
ATOM 626 C C . VAL A 1 86 ? 14.541 1.196 -27.241 1.00 95.31 86 VAL A C 1
ATOM 628 O O . VAL A 1 86 ? 15.321 1.201 -28.185 1.00 95.31 86 VAL A O 1
ATOM 631 N N . ALA A 1 87 ? 14.859 0.711 -26.038 1.00 94.75 87 ALA A N 1
ATOM 632 C CA . ALA A 1 87 ? 16.194 0.215 -25.692 1.00 94.75 87 ALA A CA 1
ATOM 633 C C . ALA A 1 87 ? 16.617 -1.046 -26.467 1.00 94.75 87 ALA A C 1
ATOM 635 O O . ALA A 1 87 ? 17.798 -1.341 -26.571 1.00 94.75 87 ALA A O 1
ATOM 636 N N . ILE A 1 88 ? 15.661 -1.827 -26.975 1.00 94.56 88 ILE A N 1
ATOM 637 C CA . ILE A 1 88 ? 15.931 -3.067 -27.723 1.00 94.56 88 ILE A CA 1
ATOM 638 C C . ILE A 1 88 ? 15.858 -2.827 -29.245 1.00 94.56 88 ILE A C 1
ATOM 640 O O . ILE A 1 88 ? 16.163 -3.722 -30.032 1.00 94.56 88 ILE A O 1
ATOM 644 N N . ALA A 1 89 ? 15.464 -1.629 -29.690 1.00 96.19 89 ALA A N 1
ATOM 645 C CA . ALA A 1 89 ? 15.146 -1.353 -31.092 1.00 96.19 89 ALA A CA 1
ATOM 646 C C . ALA A 1 89 ? 16.323 -1.581 -32.057 1.00 96.19 89 ALA A C 1
ATOM 648 O O . ALA A 1 89 ? 16.110 -2.002 -33.193 1.00 96.19 89 ALA A O 1
ATOM 649 N N . ASP A 1 90 ? 17.552 -1.326 -31.610 1.00 94.75 90 ASP A N 1
ATOM 650 C CA . ASP A 1 90 ? 18.786 -1.526 -32.379 1.00 94.75 90 ASP A CA 1
ATOM 651 C C . ASP A 1 90 ? 19.460 -2.887 -32.111 1.00 94.75 90 ASP A C 1
ATOM 653 O O . ASP A 1 90 ? 20.569 -3.140 -32.583 1.00 94.75 90 ASP A O 1
ATOM 657 N N . LEU A 1 91 ? 18.767 -3.784 -31.397 1.00 95.00 91 LEU A N 1
ATOM 658 C CA . LEU A 1 91 ? 19.232 -5.109 -30.978 1.00 95.00 91 LEU A CA 1
ATOM 659 C C . LEU A 1 91 ? 20.456 -5.088 -30.047 1.00 95.00 91 LEU A C 1
ATOM 661 O O . LEU A 1 91 ? 21.103 -6.125 -29.870 1.00 95.00 91 LEU A O 1
ATOM 665 N N . MET A 1 92 ? 20.763 -3.952 -29.417 1.00 96.44 92 MET A N 1
ATOM 666 C CA . MET A 1 92 ? 21.859 -3.832 -28.464 1.00 96.44 92 MET A CA 1
ATOM 667 C C . MET A 1 92 ? 21.415 -3.047 -27.231 1.00 9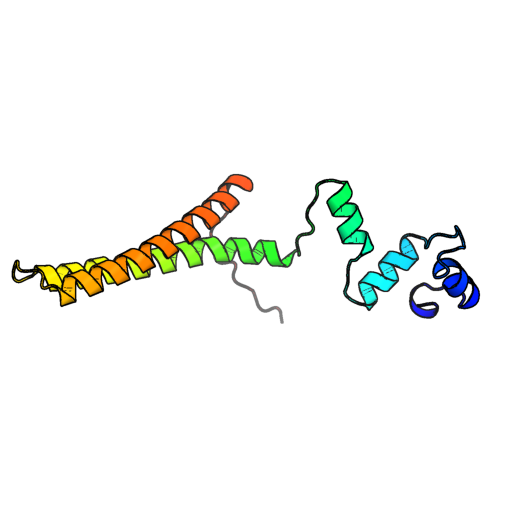6.44 92 MET A C 1
ATOM 669 O O . MET A 1 92 ? 21.235 -1.842 -27.270 1.00 96.44 92 MET A O 1
ATOM 673 N N . VAL A 1 93 ? 21.311 -3.734 -26.093 1.00 96.25 93 VAL A N 1
ATOM 674 C CA . VAL A 1 93 ? 21.006 -3.074 -24.819 1.00 96.25 93 VAL A CA 1
ATOM 675 C C . VAL A 1 93 ? 22.305 -2.618 -24.162 1.00 96.25 93 VAL A C 1
ATOM 677 O O . VAL A 1 93 ? 23.128 -3.437 -23.741 1.00 96.25 93 VAL A O 1
ATOM 680 N N . THR A 1 94 ? 22.485 -1.306 -24.034 1.00 97.31 94 THR A N 1
ATOM 681 C CA . THR A 1 94 ? 23.639 -0.725 -23.341 1.00 97.31 94 THR A CA 1
ATOM 682 C C . THR A 1 94 ? 23.554 -0.922 -21.821 1.00 97.31 94 THR A C 1
ATOM 684 O O . THR A 1 94 ? 22.465 -1.077 -21.260 1.00 97.31 94 THR A O 1
ATOM 687 N N . PRO A 1 95 ? 24.679 -0.809 -21.086 1.00 97.69 95 PRO A N 1
ATOM 688 C CA . PRO A 1 95 ? 24.650 -0.801 -19.621 1.00 97.69 95 PRO A CA 1
ATOM 689 C C . PRO A 1 95 ? 23.749 0.296 -19.028 1.00 97.69 95 PRO A C 1
ATOM 691 O O . PRO A 1 95 ? 23.115 0.093 -17.991 1.00 97.69 95 PRO A O 1
ATOM 694 N N . ALA A 1 96 ? 23.673 1.458 -19.685 1.00 96.25 96 ALA A N 1
ATOM 695 C CA . ALA A 1 96 ? 22.837 2.570 -19.243 1.00 96.25 96 ALA A CA 1
ATOM 696 C C . ALA A 1 96 ? 21.341 2.250 -19.392 1.00 96.25 96 ALA A C 1
ATOM 698 O O . ALA A 1 96 ? 20.561 2.521 -18.477 1.00 96.25 96 ALA A O 1
ATOM 699 N N . GLU A 1 97 ? 20.949 1.634 -20.508 1.00 97.31 97 GLU A N 1
ATOM 700 C CA . GLU A 1 97 ? 19.574 1.190 -20.749 1.00 97.31 97 GLU A CA 1
ATOM 701 C C . GLU A 1 97 ? 19.175 0.055 -19.817 1.00 97.31 97 GLU A C 1
ATOM 703 O O . GLU A 1 97 ? 18.118 0.141 -19.197 1.00 97.31 97 GLU A O 1
ATOM 708 N N . ALA A 1 98 ? 20.045 -0.939 -19.620 1.00 97.12 98 ALA A N 1
ATOM 709 C CA . ALA A 1 98 ? 19.813 -2.007 -18.652 1.00 97.12 98 ALA A CA 1
ATOM 710 C C . ALA A 1 98 ? 19.581 -1.443 -17.239 1.00 97.12 98 ALA A C 1
ATOM 712 O O . ALA A 1 98 ? 18.613 -1.802 -16.578 1.00 97.12 98 ALA A O 1
ATOM 713 N N . THR A 1 99 ? 20.407 -0.483 -16.806 1.00 97.75 99 THR A N 1
ATOM 714 C CA . THR A 1 99 ? 20.262 0.185 -15.497 1.00 97.75 99 THR A CA 1
ATOM 715 C C . THR A 1 99 ? 18.956 0.973 -15.379 1.00 97.75 99 THR A C 1
ATOM 717 O O . THR A 1 99 ? 18.421 1.150 -14.284 1.00 97.75 99 THR A O 1
ATOM 720 N N . LYS A 1 100 ? 18.454 1.532 -16.484 1.00 95.94 100 LYS A N 1
ATOM 721 C CA . LYS A 1 100 ? 17.165 2.227 -16.493 1.00 95.94 100 LYS A CA 1
ATOM 722 C C . LYS A 1 100 ? 16.011 1.225 -16.424 1.00 95.94 100 LYS A C 1
ATOM 724 O O . LYS A 1 100 ? 15.152 1.375 -15.566 1.00 95.94 100 LYS A O 1
ATOM 729 N N . MET A 1 101 ? 16.029 0.201 -17.273 1.00 96.62 101 MET A N 1
ATOM 730 C CA . MET A 1 101 ? 15.002 -0.842 -17.302 1.00 96.62 101 MET A CA 1
ATOM 731 C C . MET A 1 101 ? 14.890 -1.576 -15.962 1.00 96.62 101 MET A C 1
ATOM 733 O O . MET A 1 101 ? 13.783 -1.873 -15.531 1.00 96.62 101 MET A O 1
ATOM 737 N N . ASP A 1 102 ? 16.013 -1.823 -15.282 1.00 97.25 102 ASP A N 1
ATOM 738 C CA . ASP A 1 102 ? 16.034 -2.417 -13.941 1.00 97.25 102 ASP A CA 1
ATOM 739 C C . ASP A 1 102 ? 15.337 -1.524 -12.900 1.00 97.25 102 ASP A C 1
ATOM 741 O O . ASP A 1 102 ? 14.514 -1.997 -12.118 1.00 97.25 102 ASP A O 1
ATOM 745 N N . ARG A 1 103 ? 15.571 -0.205 -12.949 1.00 97.00 103 ARG A N 1
ATOM 746 C CA . ARG A 1 103 ? 14.860 0.760 -12.094 1.00 97.00 103 ARG A CA 1
ATOM 747 C C . ARG A 1 103 ? 13.359 0.786 -12.378 1.00 97.00 103 ARG A C 1
ATOM 749 O O . ARG A 1 103 ? 12.572 0.708 -11.438 1.00 97.00 103 ARG A O 1
ATOM 756 N N . ASP A 1 104 ? 12.970 0.840 -13.649 1.00 97.12 104 ASP A N 1
ATOM 757 C CA . ASP A 1 104 ? 11.559 0.835 -14.056 1.00 97.12 104 ASP A CA 1
ATOM 758 C C . ASP A 1 104 ? 10.870 -0.484 -13.626 1.00 97.12 104 ASP A C 1
ATOM 760 O O . ASP A 1 104 ? 9.726 -0.487 -13.162 1.00 97.12 104 ASP A O 1
ATOM 764 N N . ALA A 1 105 ? 11.585 -1.614 -13.698 1.00 97.56 105 ALA A N 1
ATOM 765 C CA . ALA A 1 105 ? 11.115 -2.908 -13.211 1.00 97.56 105 ALA A CA 1
ATOM 766 C C . ALA A 1 105 ? 10.957 -2.940 -11.683 1.00 97.56 105 ALA A C 1
ATOM 768 O O . ALA A 1 105 ? 9.922 -3.393 -11.192 1.00 97.56 105 ALA A O 1
ATOM 769 N N . ALA A 1 106 ? 11.919 -2.406 -10.927 1.00 97.75 106 ALA A N 1
ATOM 770 C CA . ALA A 1 106 ? 11.825 -2.306 -9.471 1.00 97.75 106 ALA A CA 1
ATOM 771 C C . ALA A 1 106 ? 10.623 -1.446 -9.031 1.00 97.75 106 ALA A C 1
ATOM 773 O O . ALA A 1 106 ? 9.903 -1.788 -8.088 1.00 97.75 106 ALA A O 1
ATOM 774 N N . GLU A 1 107 ? 10.339 -0.350 -9.738 1.00 95.12 107 GLU A N 1
ATOM 775 C CA . GLU A 1 107 ? 9.145 0.459 -9.476 1.00 95.12 107 GLU A CA 1
ATOM 776 C C . GLU A 1 107 ? 7.844 -0.299 -9.777 1.00 95.12 107 GLU A C 1
ATOM 778 O O . GLU A 1 107 ? 6.868 -0.197 -9.015 1.00 95.12 107 GLU A O 1
ATOM 783 N N . LEU A 1 108 ? 7.822 -1.090 -10.855 1.00 97.50 108 LEU A N 1
ATOM 784 C CA . LEU A 1 108 ? 6.703 -1.969 -11.183 1.00 97.50 108 LEU A CA 1
ATOM 785 C C . LEU A 1 108 ? 6.491 -3.044 -10.107 1.00 97.50 108 LEU A C 1
ATOM 787 O O . LEU A 1 108 ? 5.344 -3.287 -9.728 1.00 97.50 108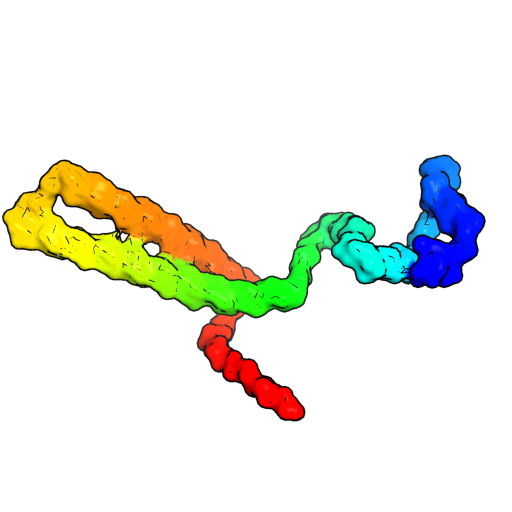 LEU A O 1
ATOM 791 N N . GLU A 1 109 ? 7.549 -3.642 -9.553 1.00 97.44 109 GLU A N 1
ATOM 792 C CA . GLU A 1 109 ? 7.438 -4.608 -8.449 1.00 97.44 109 GLU A CA 1
ATOM 793 C C . GLU A 1 109 ? 6.723 -4.008 -7.232 1.00 97.44 109 GLU A C 1
ATOM 795 O O . GLU A 1 109 ? 5.816 -4.631 -6.665 1.00 97.44 109 GLU A O 1
ATOM 800 N N . ILE A 1 110 ? 7.055 -2.764 -6.872 1.00 94.12 110 ILE A N 1
ATOM 801 C CA . ILE A 1 110 ? 6.367 -2.024 -5.804 1.00 94.12 110 ILE A CA 1
ATOM 802 C C . ILE A 1 110 ? 4.877 -1.849 -6.149 1.00 94.12 110 ILE A C 1
ATOM 804 O O . ILE A 1 110 ? 4.008 -2.072 -5.299 1.00 94.12 110 ILE A O 1
ATOM 808 N N . GLY A 1 111 ? 4.562 -1.492 -7.399 1.00 93.69 111 GLY A N 1
ATOM 809 C CA . GLY A 1 111 ? 3.181 -1.367 -7.885 1.00 93.69 111 GLY A CA 1
ATOM 810 C C . GLY A 1 111 ? 2.397 -2.685 -7.815 1.00 93.69 111 GLY A C 1
ATOM 811 O O . GLY A 1 111 ? 1.259 -2.716 -7.339 1.00 93.69 111 GLY A O 1
ATOM 812 N N . ILE A 1 112 ? 3.021 -3.798 -8.205 1.00 96.38 112 ILE A N 1
ATOM 813 C CA . ILE A 1 112 ? 2.441 -5.144 -8.113 1.00 96.38 112 ILE A CA 1
ATOM 814 C C . ILE A 1 112 ? 2.175 -5.514 -6.650 1.00 96.38 112 ILE A C 1
ATOM 816 O O . ILE A 1 112 ? 1.102 -6.032 -6.330 1.00 96.38 112 ILE A O 1
ATOM 820 N N . ALA A 1 113 ? 3.111 -5.234 -5.740 1.00 92.75 113 ALA A N 1
ATOM 821 C CA . ALA A 1 113 ? 2.928 -5.493 -4.314 1.00 92.75 113 ALA A CA 1
ATOM 822 C C . ALA A 1 113 ? 1.736 -4.707 -3.737 1.00 92.75 113 ALA A C 1
ATOM 824 O O . ALA A 1 113 ? 0.912 -5.272 -3.006 1.00 92.75 113 ALA A O 1
ATOM 825 N N . ALA A 1 114 ? 1.594 -3.433 -4.115 1.00 88.69 114 ALA A N 1
ATOM 826 C CA . ALA A 1 114 ? 0.460 -2.601 -3.721 1.00 88.69 114 ALA A CA 1
ATOM 827 C C . ALA A 1 114 ? -0.875 -3.166 -4.238 1.00 88.69 114 ALA A C 1
ATOM 829 O O . ALA A 1 114 ? -1.824 -3.321 -3.462 1.00 88.69 114 ALA A O 1
ATOM 830 N N . LEU A 1 115 ? -0.935 -3.569 -5.512 1.00 92.69 115 LEU A N 1
ATOM 831 C CA . LEU A 1 115 ? -2.119 -4.205 -6.090 1.00 92.69 115 LEU A CA 1
ATOM 832 C C . LEU A 1 115 ? -2.465 -5.525 -5.383 1.00 92.69 115 LEU A C 1
ATOM 834 O O . LEU A 1 115 ? -3.628 -5.765 -5.060 1.00 92.69 115 LEU A O 1
ATOM 838 N N . ARG A 1 116 ? -1.472 -6.369 -5.071 1.00 90.94 116 ARG A N 1
ATOM 839 C CA . ARG A 1 116 ? -1.691 -7.620 -4.319 1.00 90.94 116 ARG A CA 1
ATOM 840 C C . ARG A 1 116 ? -2.303 -7.359 -2.945 1.00 90.94 116 ARG A C 1
ATOM 842 O O . ARG A 1 116 ? -3.192 -8.105 -2.530 1.00 90.94 116 ARG A O 1
ATOM 849 N N . LYS A 1 117 ? -1.861 -6.305 -2.254 1.00 86.38 117 LYS A N 1
ATOM 850 C CA . LYS A 1 117 ? -2.428 -5.885 -0.965 1.00 86.38 117 LYS A CA 1
ATOM 851 C C . LYS A 1 117 ? -3.875 -5.412 -1.119 1.00 86.38 117 LYS A C 1
ATOM 853 O O . LYS A 1 117 ? -4.733 -5.845 -0.351 1.00 86.38 117 LYS A O 1
ATOM 858 N N . ALA A 1 118 ? -4.168 -4.596 -2.133 1.00 86.31 118 ALA A N 1
ATOM 859 C CA . ALA A 1 118 ? -5.533 -4.161 -2.428 1.00 86.31 118 ALA A CA 1
ATOM 860 C C . ALA A 1 118 ? -6.458 -5.357 -2.736 1.00 86.31 118 ALA A C 1
ATOM 862 O O . ALA A 1 118 ? -7.528 -5.486 -2.144 1.00 86.31 118 ALA A O 1
ATOM 863 N N . LEU A 1 119 ? -6.009 -6.303 -3.565 1.00 87.44 119 LEU A N 1
ATOM 864 C CA . LEU A 1 119 ? -6.749 -7.530 -3.881 1.00 87.44 119 LEU A CA 1
ATOM 865 C C . LEU A 1 119 ? -6.956 -8.438 -2.660 1.00 87.44 119 LEU A C 1
ATOM 867 O O . LEU A 1 119 ? -7.982 -9.109 -2.556 1.00 87.44 119 LEU A O 1
ATOM 871 N N . ALA A 1 120 ? -6.008 -8.483 -1.721 1.00 85.00 120 ALA A N 1
ATOM 872 C CA . ALA A 1 120 ? -6.189 -9.214 -0.468 1.00 85.00 120 ALA A CA 1
ATOM 873 C C . ALA A 1 120 ? -7.353 -8.643 0.358 1.00 85.00 120 ALA A C 1
ATOM 875 O O . ALA A 1 120 ? -8.163 -9.417 0.869 1.00 85.00 120 ALA A O 1
ATOM 876 N N . ASN A 1 121 ? -7.488 -7.314 0.414 1.00 79.38 121 ASN A N 1
ATOM 877 C CA . ASN A 1 121 ? -8.616 -6.658 1.078 1.00 79.38 121 ASN A CA 1
ATOM 878 C C . ASN A 1 121 ? -9.951 -6.969 0.386 1.00 79.38 121 ASN A C 1
ATOM 880 O O . ASN A 1 121 ? -10.922 -7.290 1.066 1.00 79.38 121 ASN A O 1
ATOM 884 N N . VAL A 1 122 ? -9.991 -6.945 -0.951 1.00 81.88 122 VAL A N 1
ATOM 885 C CA . VAL A 1 122 ? -11.186 -7.321 -1.732 1.00 81.88 122 VAL A CA 1
ATOM 886 C C . VAL A 1 122 ? -11.623 -8.750 -1.404 1.00 81.88 122 VAL A C 1
ATOM 888 O O . VAL A 1 122 ? -12.794 -8.992 -1.119 1.00 81.88 122 VAL A O 1
ATOM 891 N N . LYS A 1 123 ? -10.678 -9.701 -1.395 1.00 80.38 123 LYS A N 1
ATOM 892 C CA . LYS A 1 123 ? -10.956 -11.105 -1.049 1.00 80.38 123 LYS A CA 1
ATOM 893 C C . LYS A 1 123 ? -11.485 -11.248 0.374 1.00 80.38 123 LYS A C 1
ATOM 895 O O . LYS A 1 123 ? -12.467 -11.950 0.580 1.00 80.38 123 LYS A O 1
ATOM 900 N N . ALA A 1 124 ? -10.868 -10.565 1.338 1.00 74.81 124 ALA A N 1
ATOM 901 C CA . ALA A 1 124 ? -11.296 -10.601 2.736 1.00 74.81 124 ALA A CA 1
ATOM 902 C C . ALA A 1 124 ? -12.730 -10.076 2.935 1.00 74.81 124 ALA A C 1
ATOM 904 O O . ALA A 1 124 ? -13.414 -10.507 3.858 1.00 74.81 124 ALA A O 1
ATOM 905 N N . ARG A 1 125 ? -13.193 -9.177 2.060 1.00 74.25 125 ARG A N 1
ATOM 906 C CA . ARG A 1 125 ? -14.545 -8.596 2.084 1.00 74.25 125 ARG A CA 1
ATOM 907 C C . ARG A 1 125 ? -15.577 -9.381 1.263 1.00 74.25 125 ARG A C 1
ATOM 909 O O . ARG A 1 125 ? -16.741 -9.004 1.252 1.00 74.25 125 ARG A O 1
ATOM 916 N N . GLY A 1 126 ? -15.173 -10.464 0.592 1.00 77.38 126 GLY A N 1
ATOM 917 C CA . GLY A 1 126 ? -16.068 -11.264 -0.252 1.00 77.38 126 GLY A CA 1
ATOM 918 C C . GLY A 1 126 ? -16.361 -10.643 -1.622 1.00 77.38 126 GLY A C 1
ATOM 919 O O . GLY A 1 126 ? -17.351 -10.997 -2.257 1.00 77.38 126 GLY A O 1
ATOM 920 N N . GLY A 1 127 ? -15.502 -9.734 -2.089 1.00 75.38 127 GLY A N 1
ATOM 921 C CA . GLY A 1 127 ? -15.688 -8.981 -3.326 1.00 75.38 127 GLY A CA 1
ATOM 922 C C . GLY A 1 127 ? -15.934 -7.495 -3.074 1.00 75.38 127 GLY A C 1
ATOM 923 O O . GLY A 1 127 ? -16.183 -7.057 -1.955 1.00 75.38 127 GLY A O 1
ATOM 924 N N . GLN A 1 128 ? -15.820 -6.703 -4.136 1.00 76.50 128 GLN A N 1
ATOM 925 C CA . GLN A 1 128 ? -15.968 -5.253 -4.084 1.00 76.50 128 GLN A CA 1
ATOM 926 C C . GLN A 1 128 ? -16.662 -4.787 -5.364 1.00 76.50 128 GLN A C 1
ATOM 928 O O . GLN A 1 128 ? -16.270 -5.189 -6.463 1.00 76.50 128 GLN A O 1
ATOM 933 N N . ARG A 1 129 ? -17.713 -3.970 -5.238 1.00 72.88 129 ARG A N 1
ATOM 934 C CA . ARG A 1 129 ? -18.349 -3.338 -6.400 1.00 72.88 129 ARG A CA 1
ATOM 935 C C . ARG A 1 129 ? -17.491 -2.160 -6.831 1.00 72.88 129 ARG A C 1
ATOM 937 O O . ARG A 1 129 ? -17.447 -1.144 -6.157 1.00 72.88 129 ARG A O 1
ATOM 944 N N . VAL A 1 130 ? -16.832 -2.303 -7.971 1.00 66.00 130 VAL A N 1
ATOM 945 C CA . VAL A 1 130 ? -16.021 -1.236 -8.552 1.00 66.00 130 VAL A CA 1
ATOM 946 C C . VAL A 1 130 ? -16.941 -0.338 -9.382 1.00 66.00 130 VAL A C 1
ATOM 948 O O . VAL A 1 130 ? -17.449 -0.761 -10.418 1.00 66.00 130 VAL A O 1
ATOM 951 N N . GLY A 1 131 ? -17.196 0.885 -8.914 1.00 62.22 131 GLY A N 1
ATOM 952 C CA . GLY A 1 131 ? -18.037 1.855 -9.615 1.00 62.22 131 GLY A CA 1
ATOM 953 C C . GLY A 1 131 ? -17.844 3.278 -9.096 1.00 62.22 131 GLY A C 1
ATOM 954 O O . GLY A 1 131 ? -17.584 3.493 -7.916 1.00 62.22 131 GLY A O 1
ATOM 955 N N . LEU A 1 132 ? -17.972 4.261 -9.989 1.00 55.09 132 LEU A N 1
ATOM 956 C CA . LEU A 1 132 ? -18.006 5.674 -9.621 1.00 55.09 132 LEU A CA 1
ATOM 957 C C . LEU A 1 132 ? -19.410 5.998 -9.098 1.00 55.09 132 LEU A C 1
ATOM 959 O O . LEU A 1 132 ? -20.365 6.033 -9.871 1.00 55.09 132 LEU A O 1
ATOM 963 N N . HIS A 1 133 ? -19.553 6.242 -7.796 1.00 49.84 133 HIS A N 1
ATOM 964 C CA . HIS A 1 133 ? -20.762 6.883 -7.284 1.00 49.84 133 HIS A CA 1
ATOM 965 C C . HIS A 1 133 ? -20.658 8.384 -7.564 1.00 49.84 133 HIS A C 1
ATOM 967 O O . HIS A 1 133 ? -19.801 9.067 -7.005 1.00 49.84 133 HIS A O 1
ATOM 973 N N . ALA A 1 134 ? -21.520 8.904 -8.442 1.00 48.88 134 ALA A N 1
ATOM 974 C CA . ALA A 1 134 ? -21.662 10.342 -8.615 1.00 48.88 134 ALA A CA 1
ATOM 975 C C . ALA A 1 134 ? -22.115 10.949 -7.279 1.00 48.88 134 ALA A C 1
ATOM 977 O O . ALA A 1 134 ? -23.205 10.647 -6.790 1.00 48.88 134 ALA A O 1
ATOM 978 N N . VAL A 1 135 ? -21.271 11.786 -6.674 1.00 47.62 135 VAL A N 1
ATOM 979 C CA . VAL A 1 135 ? -21.659 12.601 -5.522 1.00 47.62 135 VAL A CA 1
ATOM 980 C C . VAL A 1 135 ? -22.588 13.686 -6.060 1.00 47.62 135 VAL A C 1
ATOM 982 O O . VAL A 1 135 ? -22.142 14.705 -6.582 1.00 47.62 135 VAL A O 1
ATOM 985 N N . GLY A 1 136 ? -23.894 13.429 -6.014 1.00 42.72 136 GLY A N 1
ATOM 986 C CA . GLY A 1 136 ? -24.898 14.445 -6.295 1.00 42.72 136 GLY A CA 1
ATOM 987 C C . GLY A 1 136 ? -24.788 15.546 -5.246 1.00 42.72 136 GLY A C 1
ATOM 988 O O . GLY A 1 136 ? -25.127 15.325 -4.087 1.00 42.72 136 GLY A O 1
ATOM 989 N N . GLY A 1 137 ? -24.291 16.716 -5.651 1.00 42.12 137 GLY A N 1
ATOM 990 C CA . GLY A 1 137 ? -24.352 17.934 -4.851 1.00 42.12 137 GLY A CA 1
ATOM 991 C C . GLY A 1 137 ? -25.812 18.304 -4.609 1.00 42.12 137 GLY A C 1
ATOM 992 O O . GLY A 1 137 ? -26.495 18.772 -5.521 1.00 42.12 137 GLY A O 1
ATOM 993 N N . GLY A 1 138 ? -26.292 18.034 -3.396 1.00 39.44 138 GLY A N 1
ATOM 994 C CA . GLY A 1 138 ? -27.592 1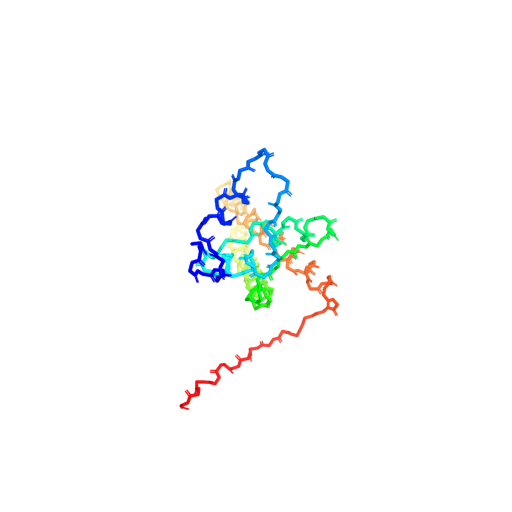8.489 -2.921 1.00 39.44 138 GLY A CA 1
ATOM 995 C C . GLY A 1 138 ? -27.595 20.009 -2.795 1.00 39.44 138 GLY A C 1
ATOM 996 O O . GLY A 1 138 ? -26.695 20.579 -2.178 1.00 39.44 138 GLY A O 1
ATOM 997 N N . ARG A 1 139 ? -28.584 20.633 -3.436 1.00 35.66 139 ARG A N 1
ATOM 998 C CA . ARG A 1 139 ? -29.022 22.006 -3.173 1.00 35.66 139 ARG A CA 1
ATOM 999 C C . ARG A 1 139 ? -29.798 22.071 -1.867 1.00 35.66 139 ARG A C 1
ATOM 1001 O O . ARG A 1 139 ? -30.497 21.075 -1.576 1.00 35.66 139 ARG A O 1
#

Secondary structure (DSSP, 8-state):
-HHHHT--HHHHHHHT-TT---PPPHHHHHHHHHHHT--HHHHHHHHHTT-----THHHHHHHHHHHHHHHHHHHHHHHHHHHHHHHTTTS---HHHHHHHHHHHHHHHHHHHHHHHHHHHHHHTT-------------

Organism: NCBI:txid293958

Radius of gyration: 26.59 Å; chains: 1; bounding box: 54×33×78 Å